Protein AF-A0A7C2WYV3-F1 (afdb_monomer_lite)

pLDDT: mean 78.96, std 15.34, range [39.91, 96.69]

Foldseek 3Di:
DDDDDPPPPPVVVVVVVVVPPDDDDDDDDPDDDDDDDPDDDDPDDDDDDPDDDDDDDDKDKDKDKDKDWLPDDDAPQWAADNDPPPDDPDTDIAITIGIDIPVADDHKDKDDDWDWDDDPFKIKIWDWIWIAGPVVRWIKTKTWMWMAGPPRNYTPWIWIKIDGGPQDPHIDIDIDD

Sequence (177 aa):
MNGRELFPKIFGLTLAVFLLVGCSGSLADPTATPTPVPPSTTPSPLPPTTTPTPEPVACTLECTVVKTKLETERDVNIYSITGMVISGSDEFEIDGLQADLTCELGQASQQGDRSTKGGAEAITVSIDEARTYEGTQRTYRIVGEVTYDRSSFEITDYNLTVSDGIFGEDSQTCRNP

Structure (mmCIF, N/CA/C/O backbone):
data_AF-A0A7C2WYV3-F1
#
_entry.id   AF-A0A7C2WYV3-F1
#
loop_
_atom_site.group_PDB
_atom_site.id
_atom_site.type_symbol
_atom_site.label_atom_id
_atom_site.label_alt_id
_atom_site.label_comp_id
_atom_site.label_asym_id
_atom_site.label_entity_id
_atom_site.label_seq_id
_atom_site.pdbx_PDB_ins_code
_atom_site.Cartn_x
_atom_site.Cartn_y
_atom_site.Cartn_z
_atom_site.occupancy
_atom_site.B_iso_or_equiv
_atom_site.auth_seq_id
_atom_site.auth_comp_id
_atom_site.auth_asym_id
_atom_site.auth_atom_id
_atom_site.pdbx_PDB_model_num
ATOM 1 N N . MET A 1 1 ? 40.590 -13.177 11.774 1.00 39.91 1 MET A N 1
ATOM 2 C CA . MET A 1 1 ? 40.867 -12.651 13.129 1.00 39.91 1 MET A CA 1
ATOM 3 C C . MET A 1 1 ? 39.522 -12.473 13.810 1.00 39.91 1 MET A C 1
ATOM 5 O O . MET A 1 1 ? 38.715 -11.689 13.335 1.00 39.91 1 MET A O 1
ATOM 9 N N . ASN A 1 2 ? 39.250 -13.307 14.814 1.00 42.69 2 ASN A N 1
ATOM 10 C CA . ASN A 1 2 ? 37.960 -13.424 15.498 1.00 42.69 2 ASN A CA 1
ATOM 11 C C . ASN A 1 2 ? 37.935 -12.482 16.706 1.00 42.69 2 ASN A C 1
ATOM 13 O O . ASN A 1 2 ? 38.827 -12.561 17.545 1.00 42.69 2 ASN A O 1
ATOM 17 N N . GLY A 1 3 ? 36.922 -11.621 16.810 1.00 53.19 3 GLY A N 1
ATOM 18 C CA . GLY A 1 3 ? 36.757 -10.698 17.935 1.00 53.19 3 GLY A CA 1
ATOM 19 C C . GLY A 1 3 ? 35.286 -10.502 18.285 1.00 53.19 3 GLY A C 1
ATOM 20 O O . GLY A 1 3 ? 34.684 -9.522 17.863 1.00 53.19 3 GLY A O 1
ATOM 21 N N . ARG A 1 4 ? 34.695 -11.448 19.023 1.00 51.97 4 ARG A N 1
ATOM 22 C CA . ARG A 1 4 ? 33.309 -11.371 19.519 1.00 51.97 4 ARG A CA 1
ATOM 23 C C . ARG A 1 4 ? 33.135 -12.152 20.829 1.00 51.97 4 ARG A C 1
ATOM 25 O O . ARG A 1 4 ? 32.532 -13.203 20.798 1.00 51.97 4 ARG A O 1
ATOM 32 N N . GLU A 1 5 ? 33.644 -11.673 21.966 1.00 54.50 5 GLU A N 1
ATOM 33 C CA . GLU A 1 5 ? 33.425 -12.357 23.268 1.00 54.50 5 GLU A CA 1
ATOM 34 C C . GLU A 1 5 ? 33.502 -11.403 24.495 1.00 54.50 5 GLU A C 1
ATOM 36 O O . GLU A 1 5 ? 34.072 -11.760 25.522 1.00 54.50 5 GLU A O 1
ATOM 41 N N . LEU A 1 6 ? 32.991 -10.159 24.438 1.00 56.78 6 LEU A N 1
ATOM 42 C CA . LEU A 1 6 ? 33.096 -9.238 25.602 1.00 56.78 6 LEU A CA 1
ATOM 43 C C . LEU A 1 6 ? 31.816 -8.518 26.052 1.00 56.78 6 LEU A C 1
ATOM 45 O O . LEU A 1 6 ? 31.798 -7.975 27.153 1.00 56.78 6 LEU A O 1
ATOM 49 N N . PHE A 1 7 ? 30.721 -8.558 25.291 1.00 56.72 7 PHE A N 1
ATOM 50 C CA . PHE A 1 7 ? 29.509 -7.808 25.651 1.00 56.72 7 PHE A CA 1
ATOM 51 C C . PHE A 1 7 ? 28.490 -8.465 26.616 1.00 56.72 7 PHE A C 1
ATOM 53 O O . PHE A 1 7 ? 27.724 -7.708 27.213 1.00 56.72 7 PHE A O 1
ATOM 60 N N . PRO A 1 8 ? 28.449 -9.790 26.886 1.00 53.47 8 PRO A N 1
ATOM 61 C CA . PRO A 1 8 ? 27.362 -10.351 27.700 1.00 53.47 8 PRO A CA 1
ATOM 62 C C . PRO A 1 8 ? 27.554 -10.197 29.221 1.00 53.47 8 PRO A C 1
ATOM 64 O O . PRO A 1 8 ? 26.630 -10.471 29.980 1.00 53.47 8 PRO A O 1
ATOM 67 N N . LYS A 1 9 ? 28.726 -9.755 29.703 1.00 52.78 9 LYS A N 1
ATOM 68 C CA . LYS A 1 9 ? 29.013 -9.686 31.152 1.00 52.78 9 LYS A CA 1
ATOM 69 C C . LYS A 1 9 ? 28.617 -8.375 31.832 1.00 52.78 9 LYS A C 1
ATOM 71 O O . LYS A 1 9 ? 28.477 -8.361 33.050 1.00 52.78 9 LYS A O 1
ATOM 76 N N . ILE A 1 10 ? 28.418 -7.290 31.083 1.00 56.75 10 ILE A N 1
ATOM 77 C CA . ILE A 1 10 ? 28.149 -5.968 31.678 1.00 56.75 10 ILE A CA 1
ATOM 78 C C . ILE A 1 10 ? 26.649 -5.767 31.957 1.00 56.75 10 ILE A C 1
ATOM 80 O O . ILE A 1 10 ? 26.297 -5.118 32.936 1.00 56.75 10 ILE A O 1
ATOM 84 N N . PHE A 1 11 ? 25.759 -6.396 31.181 1.00 55.38 11 PHE A N 1
ATOM 85 C CA . PHE A 1 11 ? 24.309 -6.176 31.295 1.00 55.38 11 PHE A CA 1
ATOM 86 C C . PHE A 1 11 ? 23.650 -6.885 32.496 1.00 55.38 11 PHE A C 1
ATOM 88 O O . PHE A 1 11 ? 22.628 -6.431 33.004 1.00 55.38 11 PHE A O 1
ATOM 95 N N . GLY A 1 12 ? 24.242 -7.979 32.991 1.00 57.75 12 GLY A N 1
ATOM 96 C CA . GLY A 1 12 ? 23.694 -8.730 34.128 1.00 57.75 12 GLY A CA 1
ATOM 97 C C . GLY A 1 12 ? 23.891 -8.046 35.486 1.00 57.75 12 GLY A C 1
ATOM 98 O O . GLY A 1 12 ? 23.100 -8.256 36.403 1.00 57.75 12 GLY A O 1
ATOM 99 N N . LEU A 1 13 ? 24.922 -7.205 35.625 1.00 56.28 13 LEU A N 1
ATOM 100 C CA . LEU A 1 13 ? 25.259 -6.593 36.912 1.00 56.28 13 LEU A CA 1
ATOM 101 C C . LEU A 1 13 ? 24.337 -5.408 37.253 1.00 56.28 13 LEU A C 1
ATOM 103 O O . LEU A 1 13 ? 24.051 -5.164 38.421 1.00 56.28 13 LEU A O 1
ATOM 107 N N . THR A 1 14 ? 23.830 -4.691 36.247 1.00 57.75 14 THR A N 1
ATOM 108 C CA . THR A 1 14 ? 22.996 -3.493 36.444 1.00 57.75 14 THR A CA 1
ATOM 109 C C . THR A 1 14 ? 21.563 -3.839 36.870 1.00 57.75 14 THR A C 1
ATOM 111 O O . THR A 1 14 ? 20.971 -3.110 37.664 1.00 57.75 14 THR A O 1
ATOM 114 N N . LEU A 1 15 ? 21.028 -4.986 36.426 1.00 56.72 15 LEU A N 1
ATOM 115 C CA . LEU A 1 15 ? 19.680 -5.449 36.788 1.00 56.72 15 LEU A CA 1
ATOM 116 C C . LEU A 1 15 ? 19.588 -5.898 38.262 1.00 56.72 15 LEU A C 1
ATOM 118 O O . LEU A 1 15 ? 18.570 -5.686 38.915 1.00 56.72 15 LEU A O 1
ATOM 122 N N . ALA A 1 16 ? 20.667 -6.470 38.810 1.00 58.22 16 ALA A N 1
ATOM 123 C CA . ALA A 1 16 ? 20.709 -6.935 40.199 1.00 58.22 16 ALA A CA 1
ATOM 124 C C . ALA A 1 16 ? 20.741 -5.781 41.220 1.00 58.22 16 ALA A C 1
ATOM 126 O O . ALA A 1 16 ? 20.227 -5.925 42.326 1.00 58.22 16 ALA A O 1
ATOM 127 N N . VAL A 1 17 ? 21.300 -4.623 40.850 1.00 59.44 17 VAL A N 1
ATOM 128 C CA . VAL A 1 17 ? 21.375 -3.448 41.736 1.00 59.44 17 VAL A CA 1
ATOM 129 C C . VAL A 1 17 ? 20.020 -2.734 41.856 1.00 59.44 17 VAL A C 1
ATOM 131 O O . VAL A 1 17 ? 19.701 -2.219 42.925 1.00 59.44 17 VAL A O 1
ATOM 134 N N . PHE A 1 18 ? 19.180 -2.752 40.815 1.00 56.78 18 PHE A N 1
ATOM 135 C CA . PHE A 1 18 ? 17.881 -2.061 40.830 1.00 56.78 18 PHE A CA 1
ATOM 136 C C . PHE A 1 18 ? 16.786 -2.781 41.642 1.00 56.78 18 PHE A C 1
ATOM 138 O O . PHE A 1 18 ? 15.846 -2.135 42.096 1.00 56.78 18 PHE A O 1
ATOM 145 N N . LEU A 1 19 ? 16.912 -4.092 41.887 1.00 57.50 19 LEU A N 1
ATOM 146 C CA . LEU A 1 19 ? 15.936 -4.875 42.667 1.00 57.50 19 LEU A CA 1
ATOM 147 C C . LEU A 1 19 ? 16.098 -4.754 44.195 1.00 57.50 19 LEU A C 1
ATOM 149 O O . LEU A 1 19 ? 15.240 -5.224 44.938 1.00 57.50 19 LEU A O 1
ATOM 153 N N . LEU A 1 20 ? 17.174 -4.124 44.680 1.00 57.47 20 LEU A N 1
ATOM 154 C CA . LEU A 1 20 ? 17.479 -4.008 46.115 1.00 57.47 20 LEU A CA 1
ATOM 155 C C . LEU A 1 20 ? 16.951 -2.720 46.772 1.00 57.47 20 LEU A C 1
ATOM 157 O O . LEU A 1 20 ? 17.061 -2.572 47.988 1.00 57.47 20 LEU A O 1
ATOM 161 N N . VAL A 1 21 ? 16.362 -1.795 46.008 1.00 60.16 21 VAL A N 1
ATOM 162 C CA . VAL A 1 21 ? 15.971 -0.463 46.499 1.00 60.16 21 VAL A CA 1
ATOM 163 C C . VAL A 1 21 ? 14.464 -0.259 46.348 1.00 60.16 21 VAL A C 1
ATOM 165 O O . VAL A 1 21 ? 14.013 0.397 45.416 1.00 60.16 21 VAL A O 1
ATOM 168 N N . GLY A 1 22 ? 13.647 -0.818 47.245 1.00 51.97 22 GLY A N 1
ATOM 169 C CA . GLY A 1 22 ? 12.215 -0.502 47.189 1.00 51.97 22 GLY A CA 1
ATOM 170 C C . GLY A 1 22 ? 11.270 -1.314 48.060 1.00 51.97 22 GLY A C 1
ATOM 171 O O . GLY A 1 22 ? 10.269 -1.800 47.554 1.00 51.97 22 GLY A O 1
ATOM 172 N N . CYS A 1 23 ? 11.536 -1.448 49.361 1.00 61.62 23 CYS A N 1
ATOM 173 C CA . CYS A 1 23 ? 10.514 -1.916 50.303 1.00 61.62 23 CYS A CA 1
ATOM 174 C C . CYS A 1 23 ? 10.571 -1.112 51.607 1.00 61.62 23 CYS A C 1
ATOM 176 O O . CYS A 1 23 ? 10.911 -1.625 52.670 1.00 61.62 23 CYS A O 1
ATOM 178 N N . SER A 1 24 ? 10.248 0.178 51.515 1.00 59.50 24 SER A N 1
ATOM 179 C CA . SER A 1 24 ? 10.032 1.036 52.682 1.00 59.50 24 SER A CA 1
ATOM 180 C C . SER A 1 24 ? 8.540 1.042 53.004 1.00 59.50 24 SER A C 1
ATOM 182 O O . SER A 1 24 ? 7.781 1.855 52.482 1.00 59.50 24 SER A O 1
ATOM 184 N N . GLY A 1 25 ? 8.112 0.088 53.832 1.00 54.25 25 GLY A N 1
ATOM 185 C CA . GLY A 1 25 ? 6.759 0.046 54.378 1.00 54.25 25 GLY A CA 1
ATOM 186 C C . GLY A 1 25 ? 6.542 1.210 55.342 1.00 54.25 25 GLY A C 1
ATOM 187 O O . GLY A 1 25 ? 7.047 1.196 56.462 1.00 54.25 25 GLY A O 1
ATOM 188 N N . SER A 1 26 ? 5.801 2.225 54.899 1.00 54.62 26 SER A N 1
ATOM 189 C CA . SER A 1 26 ? 5.263 3.259 55.781 1.00 54.62 26 SER A CA 1
ATOM 190 C C . SER A 1 26 ? 4.056 2.679 56.518 1.00 54.62 26 SER A C 1
ATOM 192 O O . SER A 1 26 ? 3.072 2.275 55.896 1.00 54.62 26 SER A O 1
ATOM 194 N N . LEU A 1 27 ? 4.166 2.578 57.844 1.00 57.56 27 LEU A N 1
ATOM 195 C CA . LEU A 1 27 ? 3.075 2.188 58.728 1.00 57.56 27 LEU A CA 1
ATOM 196 C C . LEU A 1 27 ? 2.077 3.354 58.768 1.00 57.56 27 LEU A C 1
ATOM 198 O O . LEU A 1 27 ? 2.379 4.408 59.325 1.00 57.56 27 LEU A O 1
ATOM 202 N N . ALA A 1 28 ? 0.925 3.184 58.122 1.00 58.44 28 ALA A N 1
ATOM 203 C CA . ALA A 1 28 ? -0.134 4.182 58.131 1.00 58.44 28 ALA A CA 1
ATOM 204 C C . ALA A 1 28 ? -0.729 4.311 59.544 1.00 58.44 28 ALA A C 1
ATOM 206 O O . ALA A 1 28 ? -1.143 3.323 60.153 1.00 58.44 28 ALA A O 1
ATOM 207 N N . ASP A 1 29 ? -0.744 5.544 60.044 1.00 66.19 29 ASP A N 1
ATOM 208 C CA . ASP A 1 29 ? -1.346 5.963 61.309 1.00 66.19 29 ASP A CA 1
ATOM 209 C C . ASP A 1 29 ? -2.874 5.714 61.276 1.00 66.19 29 ASP A C 1
ATOM 211 O O . ASP A 1 29 ? -3.510 6.024 60.256 1.00 66.19 29 ASP A O 1
ATOM 215 N N . PRO A 1 30 ? -3.491 5.129 62.325 1.00 59.50 30 PRO A N 1
ATOM 216 C CA . PRO A 1 30 ? -4.939 4.954 62.400 1.00 59.50 30 PRO A CA 1
ATOM 217 C C . PRO A 1 30 ? -5.662 6.302 62.297 1.00 59.50 30 PRO A C 1
ATOM 219 O O . PRO A 1 30 ? -5.774 7.079 63.243 1.00 59.50 30 PRO A O 1
ATOM 222 N N . THR A 1 31 ? -6.190 6.554 61.103 1.00 69.56 31 THR A N 1
ATOM 223 C CA . THR A 1 31 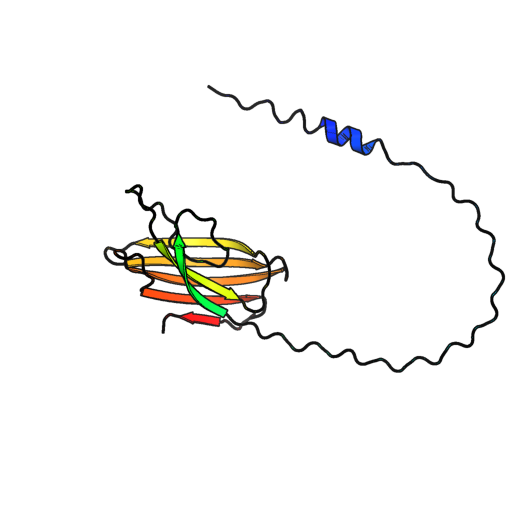? -6.996 7.729 60.786 1.00 69.56 31 THR A CA 1
ATOM 224 C C . THR A 1 31 ? -8.272 7.714 61.625 1.00 69.56 31 THR A C 1
ATOM 226 O O . THR A 1 31 ? -8.988 6.713 61.673 1.00 69.56 31 THR A O 1
ATOM 229 N N . ALA A 1 32 ? -8.541 8.834 62.297 1.00 65.44 32 ALA A N 1
ATOM 230 C CA . ALA A 1 32 ? -9.710 9.023 63.143 1.00 65.44 32 ALA A CA 1
ATOM 231 C C . ALA A 1 32 ? -11.018 8.724 62.393 1.00 65.44 32 ALA A C 1
ATOM 233 O O . ALA A 1 32 ? -11.226 9.165 61.261 1.00 65.44 32 ALA A O 1
ATOM 234 N N . THR A 1 33 ? -11.911 7.995 63.063 1.00 71.56 33 THR A N 1
ATOM 235 C CA . THR A 1 33 ? -13.245 7.655 62.569 1.00 71.56 33 THR A CA 1
ATOM 236 C C . THR A 1 33 ? -14.053 8.930 62.297 1.00 71.56 33 THR A C 1
ATOM 238 O O . THR A 1 33 ? -14.271 9.712 63.227 1.00 71.56 33 THR A O 1
ATOM 241 N N . PRO A 1 34 ? -14.519 9.162 61.058 1.00 61.66 34 PRO A N 1
ATOM 242 C CA . PRO A 1 34 ? -15.303 10.342 60.728 1.00 61.66 34 PRO A CA 1
ATOM 243 C C . PRO A 1 34 ? -16.683 10.296 61.394 1.00 61.66 34 PRO A C 1
ATOM 245 O O . PRO A 1 34 ? -17.371 9.274 61.405 1.00 61.66 34 PRO A O 1
ATOM 248 N N . THR A 1 35 ? -17.087 11.441 61.937 1.00 72.19 35 THR A N 1
ATOM 249 C CA . THR A 1 35 ? -18.419 11.701 62.488 1.00 72.19 35 THR A CA 1
ATOM 250 C C . THR A 1 35 ? -19.492 11.508 61.405 1.00 72.19 35 THR A C 1
ATOM 252 O O . THR A 1 35 ? -19.295 11.974 60.279 1.00 72.19 35 THR A O 1
ATOM 255 N N . PRO A 1 36 ? -20.631 10.854 61.707 1.00 67.25 36 PRO A N 1
ATOM 256 C CA . PRO A 1 36 ? -21.690 10.613 60.734 1.00 67.25 36 PRO A CA 1
ATOM 257 C C . PRO A 1 36 ? -22.247 11.930 60.184 1.00 67.25 36 PRO A C 1
ATOM 259 O O . PRO A 1 36 ? -22.783 12.760 60.919 1.00 67.25 36 PRO A O 1
ATOM 262 N N . VAL A 1 37 ? -22.108 12.107 58.871 1.00 74.81 37 VAL A N 1
ATOM 263 C CA . VAL A 1 37 ? -22.702 13.217 58.124 1.00 74.81 37 VAL A CA 1
ATOM 264 C C . VAL A 1 37 ? -24.206 12.940 57.986 1.00 74.81 37 VAL A C 1
ATOM 266 O O . VAL A 1 37 ? -24.580 11.811 57.655 1.00 74.81 37 VAL A O 1
ATOM 269 N N . PRO A 1 38 ? -25.085 13.924 58.251 1.00 76.94 38 PRO A N 1
ATOM 270 C CA . PRO A 1 38 ? -26.525 13.765 58.075 1.00 76.94 38 PRO A CA 1
ATOM 271 C C . PRO A 1 38 ? -26.867 13.353 56.634 1.00 76.94 38 PRO A C 1
ATOM 273 O O . PRO A 1 38 ? -26.152 13.736 55.704 1.00 76.94 38 PRO A O 1
ATOM 276 N N . PRO A 1 39 ? -27.952 12.581 56.432 1.00 70.44 39 PRO A N 1
ATOM 277 C CA . PRO A 1 39 ? -28.331 12.088 55.117 1.00 70.44 39 PRO A CA 1
ATOM 278 C C . PRO A 1 39 ? -28.599 13.271 54.186 1.00 70.44 39 PRO A C 1
ATOM 280 O O . PRO A 1 39 ? -29.580 13.998 54.333 1.00 70.44 39 PRO A O 1
ATOM 283 N N . SER A 1 40 ? -27.686 13.466 53.237 1.00 69.12 40 SER A N 1
ATOM 284 C CA . SER A 1 40 ? -27.881 14.379 52.122 1.00 69.12 40 SER A CA 1
ATOM 285 C C . SER A 1 40 ? -29.041 13.851 51.289 1.00 69.12 40 SER A C 1
ATOM 287 O O . SER A 1 40 ? -29.069 12.674 50.922 1.00 69.12 40 SER A O 1
ATOM 289 N N . THR A 1 41 ? -30.018 14.711 51.019 1.00 72.31 41 THR A N 1
ATOM 290 C CA . THR A 1 41 ? -31.123 14.415 50.113 1.00 72.31 41 THR A CA 1
ATOM 291 C C . THR A 1 41 ? -30.537 14.084 48.748 1.00 72.31 41 THR A C 1
ATOM 293 O O . THR A 1 41 ? -29.988 14.959 48.078 1.00 72.31 41 THR A O 1
ATOM 296 N N . THR A 1 42 ? -30.613 12.814 48.361 1.00 77.94 42 THR A N 1
ATOM 297 C CA . THR A 1 42 ? -30.132 12.332 47.071 1.00 77.94 42 THR A CA 1
ATOM 298 C C . THR A 1 42 ? -30.842 13.104 45.954 1.00 77.94 42 THR A C 1
ATOM 300 O O . THR A 1 42 ? -32.071 13.030 45.868 1.00 77.94 42 THR A O 1
ATOM 303 N N . PRO A 1 43 ? -30.121 13.875 45.118 1.00 77.38 43 PRO A N 1
ATOM 304 C CA . PRO A 1 43 ? -30.731 14.516 43.965 1.00 77.38 43 PRO A CA 1
ATOM 305 C C . PRO A 1 43 ? -31.296 13.435 43.043 1.00 77.38 43 PRO A C 1
ATOM 307 O O . PRO A 1 43 ? -30.651 12.417 42.788 1.00 77.38 43 PRO A O 1
ATOM 310 N N . SER A 1 44 ? -32.528 13.655 42.581 1.00 81.19 44 SER A N 1
ATOM 311 C CA . SER A 1 44 ? -33.196 12.791 41.609 1.00 81.19 44 SER A CA 1
ATOM 312 C C . SER A 1 44 ? -32.263 12.549 40.414 1.00 81.19 44 SER A C 1
ATOM 314 O O . SER A 1 44 ? -31.679 13.521 39.924 1.00 81.19 44 SER A O 1
ATOM 316 N N . PRO A 1 45 ? -32.098 11.299 39.942 1.00 79.31 45 PRO A N 1
ATOM 317 C CA . PRO A 1 45 ? -31.191 11.002 38.841 1.00 79.31 45 PRO A CA 1
ATOM 318 C C . PRO A 1 45 ? -31.589 11.826 37.617 1.00 79.31 45 PRO A C 1
ATOM 320 O O . PRO A 1 45 ? -32.758 11.836 37.222 1.00 79.31 45 PRO A O 1
ATOM 323 N N . LEU A 1 46 ? -30.620 12.545 37.042 1.00 83.56 46 LEU A N 1
ATOM 324 C CA . LEU A 1 46 ? -30.824 13.177 35.746 1.00 83.56 46 LEU A CA 1
ATOM 325 C C . LEU A 1 46 ? -31.129 12.085 34.710 1.00 83.56 46 LEU A C 1
ATOM 327 O O . LEU A 1 46 ? -30.536 11.002 34.777 1.00 83.56 46 LEU A O 1
ATOM 331 N N . PRO A 1 47 ? -32.042 12.350 33.759 1.00 83.69 47 PRO A N 1
ATOM 332 C CA . PRO A 1 47 ? -32.274 11.436 32.653 1.00 83.69 47 PRO A CA 1
ATOM 333 C C . PRO A 1 47 ? -30.947 11.166 31.929 1.00 83.69 47 PRO A C 1
ATOM 335 O O . PRO A 1 47 ? -30.124 12.079 31.817 1.00 83.69 47 PRO A O 1
ATOM 338 N N . PRO A 1 48 ? -30.715 9.929 31.458 1.00 82.44 48 PRO A N 1
ATOM 339 C CA . PRO A 1 48 ? -29.482 9.592 30.769 1.00 82.44 48 PRO A CA 1
ATOM 340 C C . PRO A 1 48 ? -29.339 10.490 29.542 1.00 82.44 48 PRO A C 1
ATOM 342 O O . PRO A 1 48 ? -30.183 10.480 28.644 1.00 82.44 48 PRO A O 1
ATOM 345 N N . THR A 1 49 ? -28.274 11.284 29.512 1.00 84.00 49 THR A N 1
ATOM 346 C CA . THR A 1 49 ? -27.884 12.024 28.319 1.00 84.00 49 THR A CA 1
ATOM 347 C C . THR A 1 49 ? -27.541 10.995 27.251 1.00 84.00 49 THR A C 1
ATOM 349 O O . THR A 1 49 ? -26.639 10.181 27.445 1.00 84.00 49 THR A O 1
ATOM 352 N N . THR A 1 50 ? -28.265 10.989 26.134 1.00 82.31 50 THR A N 1
ATOM 353 C CA . THR A 1 50 ? -27.909 10.146 24.993 1.00 82.31 50 THR A CA 1
ATOM 354 C C . THR A 1 50 ? -26.586 10.652 24.435 1.00 82.31 50 THR A C 1
ATOM 356 O O . THR A 1 50 ? -26.541 11.701 23.790 1.00 82.31 50 THR A O 1
ATOM 359 N N . THR A 1 51 ? -25.495 9.945 24.715 1.00 84.06 51 THR A N 1
ATOM 360 C CA . THR A 1 51 ? -24.228 10.168 24.020 1.00 84.06 51 THR A CA 1
ATOM 361 C C . THR A 1 51 ? -24.471 9.881 22.539 1.00 84.06 51 THR A C 1
ATOM 363 O O . THR A 1 51 ? -25.002 8.811 22.231 1.00 84.06 51 THR A O 1
ATOM 366 N N . PRO A 1 52 ? -24.146 10.811 21.624 1.00 79.88 52 PRO A N 1
ATOM 367 C CA . PRO A 1 52 ? -24.303 10.546 20.205 1.00 79.88 52 PRO A CA 1
ATOM 368 C C . PRO A 1 52 ? -23.447 9.330 19.860 1.00 79.88 52 PRO A C 1
ATOM 370 O O . PRO A 1 52 ? -22.263 9.276 20.201 1.00 79.88 52 PRO A O 1
ATOM 373 N N . THR A 1 53 ? -24.057 8.333 19.225 1.00 82.81 53 THR A N 1
ATOM 374 C CA . THR A 1 53 ? -23.298 7.241 18.624 1.00 82.81 53 THR A CA 1
ATOM 375 C C . THR A 1 53 ? -22.412 7.861 17.544 1.00 82.81 53 THR A C 1
ATOM 377 O O . THR A 1 53 ? -22.947 8.570 16.691 1.00 82.81 53 THR A O 1
ATOM 380 N N . PRO A 1 54 ? -21.083 7.672 17.589 1.00 73.06 54 PRO A N 1
ATOM 381 C CA . PRO A 1 54 ? -20.207 8.211 16.560 1.00 73.06 54 PRO A CA 1
ATOM 382 C C . PRO A 1 54 ? -20.618 7.649 15.198 1.00 73.06 54 PRO A C 1
ATOM 384 O O . PRO A 1 54 ? -20.880 6.451 15.071 1.00 73.06 54 PRO A O 1
ATOM 387 N N . GLU A 1 55 ? -20.700 8.521 14.193 1.00 80.62 55 GLU A N 1
ATOM 388 C CA . GLU A 1 55 ? -20.911 8.086 12.816 1.00 80.62 55 GLU A CA 1
ATOM 389 C C . GLU A 1 55 ? -19.728 7.211 12.371 1.00 80.62 55 GLU A C 1
ATOM 391 O O . GLU A 1 55 ? -18.579 7.492 12.734 1.00 80.62 55 GLU A O 1
ATOM 396 N N . PRO A 1 56 ? -19.984 6.133 11.613 1.00 71.94 56 PRO A N 1
ATOM 397 C CA . PRO A 1 56 ? -18.916 5.301 11.089 1.00 71.94 56 PRO A CA 1
ATOM 398 C C . PRO A 1 56 ? -18.043 6.131 10.143 1.00 71.94 56 PRO A C 1
ATOM 400 O O . PRO A 1 56 ? -18.522 6.674 9.149 1.00 71.94 56 PRO A O 1
ATOM 403 N N . VAL A 1 57 ? -16.748 6.221 10.450 1.00 79.06 57 VAL A N 1
ATOM 404 C CA . VAL A 1 57 ? -15.762 6.830 9.553 1.00 79.06 57 VAL A CA 1
ATOM 405 C C . VAL A 1 57 ? -15.618 5.917 8.338 1.00 79.06 57 VAL A C 1
ATOM 407 O O . VAL A 1 57 ? -15.181 4.773 8.471 1.00 79.06 57 VAL A O 1
ATOM 410 N N . ALA A 1 58 ? -16.013 6.404 7.162 1.00 85.19 58 ALA A N 1
ATOM 411 C CA . ALA A 1 58 ? -15.809 5.683 5.913 1.00 85.19 58 ALA A CA 1
ATOM 412 C C . ALA A 1 58 ? -14.305 5.567 5.635 1.00 85.19 58 ALA A C 1
ATOM 414 O O . ALA A 1 58 ? -13.595 6.569 5.651 1.00 85.19 58 ALA A O 1
ATOM 415 N N . CYS A 1 59 ? -13.826 4.347 5.395 1.00 89.44 59 CYS A N 1
ATOM 416 C CA . CYS A 1 59 ? -12.444 4.117 4.998 1.00 89.44 59 CYS A CA 1
ATOM 417 C C . CYS A 1 59 ? -12.350 4.002 3.479 1.00 89.44 59 CYS A C 1
ATOM 419 O O . CYS A 1 59 ? -13.154 3.302 2.859 1.00 89.44 59 CYS A O 1
ATOM 421 N N . THR A 1 60 ? -11.368 4.667 2.884 1.00 91.88 60 THR A N 1
ATOM 422 C CA . THR A 1 60 ? -11.110 4.620 1.442 1.00 91.88 60 THR A CA 1
ATOM 423 C C . THR A 1 60 ? -9.640 4.331 1.171 1.00 91.88 60 THR A C 1
ATOM 425 O O . THR A 1 60 ? -8.768 4.753 1.932 1.00 91.88 60 THR A O 1
ATOM 428 N N . LEU A 1 61 ? -9.388 3.585 0.097 1.00 91.62 61 LEU A N 1
ATOM 429 C CA . LEU A 1 61 ? -8.064 3.368 -0.470 1.00 91.62 61 LEU A CA 1
ATOM 430 C C . LEU A 1 61 ? -7.779 4.449 -1.514 1.00 91.62 61 LEU A C 1
ATOM 432 O O . LEU A 1 61 ? -8.505 4.563 -2.502 1.00 91.62 61 LEU A O 1
ATOM 436 N N . GLU A 1 62 ? -6.696 5.194 -1.324 1.00 91.69 62 GLU A N 1
ATOM 437 C CA . GLU A 1 62 ? -6.201 6.174 -2.289 1.00 91.69 62 GLU A CA 1
ATOM 438 C C . GLU A 1 62 ? -4.820 5.760 -2.789 1.00 91.69 62 GLU A C 1
ATOM 440 O O . GLU A 1 62 ? -3.933 5.444 -1.997 1.00 91.69 62 GLU A O 1
ATOM 445 N N . CYS A 1 63 ? -4.637 5.753 -4.111 1.00 90.44 63 CYS A N 1
ATOM 446 C CA . CYS A 1 63 ? -3.361 5.420 -4.731 1.00 90.44 63 CYS A CA 1
ATOM 447 C C . CYS A 1 63 ? -2.839 6.595 -5.545 1.00 90.44 63 CYS A C 1
ATOM 449 O O . CYS A 1 63 ? -3.526 7.096 -6.434 1.00 90.44 63 CYS A O 1
ATOM 451 N N . THR A 1 64 ? -1.613 7.011 -5.242 1.00 91.25 64 THR A N 1
ATOM 452 C CA . THR A 1 64 ? -0.956 8.156 -5.873 1.00 91.25 64 THR A CA 1
ATOM 453 C C . THR A 1 64 ? 0.421 7.744 -6.369 1.00 91.25 64 THR A C 1
ATOM 455 O O . THR A 1 64 ? 1.184 7.109 -5.646 1.00 91.25 64 THR A O 1
ATOM 458 N N . VAL A 1 65 ? 0.760 8.118 -7.602 1.00 89.06 65 VAL A N 1
ATOM 459 C CA . VAL A 1 65 ? 2.129 7.972 -8.107 1.00 89.06 65 VAL A CA 1
ATOM 460 C C . VAL A 1 65 ? 2.972 9.122 -7.561 1.00 89.06 65 VAL A C 1
ATOM 462 O O . VAL A 1 65 ? 2.638 10.291 -7.751 1.00 89.06 65 VAL A O 1
ATOM 465 N N . VAL A 1 66 ? 4.063 8.792 -6.880 1.00 88.75 66 VAL A N 1
ATOM 466 C CA . VAL A 1 66 ? 5.003 9.738 -6.273 1.00 88.75 66 VAL A CA 1
ATOM 467 C C . VAL A 1 66 ? 6.405 9.505 -6.818 1.00 88.75 66 VAL A C 1
ATOM 469 O O . VAL A 1 66 ? 6.789 8.375 -7.090 1.00 88.75 66 VAL A O 1
ATOM 472 N N . LYS A 1 67 ? 7.207 10.558 -6.969 1.00 86.12 67 LYS A N 1
ATOM 473 C CA . LYS A 1 67 ? 8.625 10.407 -7.327 1.00 86.12 67 LYS A CA 1
ATOM 474 C C . LYS A 1 67 ? 9.421 10.092 -6.065 1.00 86.12 67 LYS A C 1
ATOM 476 O O . LYS A 1 67 ? 9.297 10.796 -5.064 1.00 86.12 67 LYS A O 1
ATOM 481 N N . THR A 1 68 ? 10.238 9.043 -6.104 1.00 81.88 68 THR A N 1
ATOM 482 C CA . THR A 1 68 ? 11.069 8.629 -4.968 1.00 81.88 68 THR A CA 1
ATOM 483 C C . THR A 1 68 ? 12.528 8.477 -5.357 1.00 81.88 68 THR A C 1
ATOM 485 O O . THR A 1 68 ? 12.860 8.049 -6.461 1.00 81.88 68 THR A O 1
ATOM 488 N N . LYS A 1 69 ? 13.410 8.820 -4.418 1.00 79.88 69 LYS A N 1
ATOM 489 C CA . LYS A 1 69 ? 14.853 8.601 -4.525 1.00 79.88 69 LYS A CA 1
ATOM 490 C C . LYS A 1 69 ? 15.189 7.235 -3.946 1.00 79.88 69 LYS A C 1
ATOM 492 O O . LYS A 1 69 ? 14.706 6.897 -2.865 1.00 79.88 69 LYS A O 1
ATOM 497 N N . LEU A 1 70 ? 16.039 6.465 -4.627 1.00 68.06 70 LEU A N 1
ATOM 498 C CA . LEU A 1 70 ? 16.327 5.085 -4.223 1.00 68.06 70 LEU A CA 1
ATOM 499 C C . LEU A 1 70 ? 16.982 4.965 -2.830 1.00 68.06 70 LEU A C 1
ATOM 501 O O . LEU A 1 70 ? 16.855 3.932 -2.175 1.00 68.06 70 LEU A O 1
ATOM 505 N N . GLU A 1 71 ? 17.683 6.009 -2.383 1.00 60.12 71 GLU A N 1
ATOM 506 C CA . GLU A 1 71 ? 18.492 5.991 -1.156 1.00 60.12 71 GLU A CA 1
ATOM 507 C C . GLU A 1 71 ? 17.765 6.506 0.096 1.00 60.12 71 GLU A C 1
ATOM 509 O O . GLU A 1 71 ? 18.334 6.482 1.186 1.00 60.12 71 GLU A O 1
ATOM 514 N N . THR A 1 72 ? 16.524 6.987 -0.025 1.00 57.62 72 THR A N 1
ATOM 515 C CA . THR A 1 72 ? 15.814 7.581 1.119 1.00 57.62 72 THR A CA 1
ATOM 516 C C . THR A 1 72 ? 15.018 6.524 1.883 1.00 57.62 72 THR A C 1
ATOM 518 O O . THR A 1 72 ? 14.432 5.617 1.291 1.00 57.62 72 THR A O 1
ATOM 521 N N . GLU A 1 73 ? 15.006 6.640 3.212 1.00 59.41 73 GLU A N 1
ATOM 522 C CA . GLU A 1 73 ? 14.100 5.908 4.097 1.00 59.41 73 GLU A CA 1
ATOM 523 C C . GLU A 1 73 ? 12.664 6.086 3.578 1.00 59.41 73 GLU A C 1
ATOM 525 O O . GLU A 1 73 ? 12.167 7.206 3.470 1.00 59.41 73 GLU A O 1
ATOM 530 N N . ARG A 1 74 ? 12.047 4.990 3.124 1.00 65.31 74 ARG A N 1
ATOM 531 C CA . ARG A 1 74 ? 10.748 5.039 2.449 1.00 65.31 74 ARG A CA 1
ATOM 532 C C . ARG A 1 74 ? 9.634 4.982 3.475 1.00 65.31 74 ARG A C 1
ATOM 534 O O . ARG A 1 74 ? 9.656 4.126 4.361 1.00 65.31 74 ARG A O 1
ATOM 541 N N . ASP A 1 75 ? 8.633 5.834 3.285 1.00 70.75 75 ASP A N 1
ATOM 542 C CA . ASP A 1 75 ? 7.376 5.681 3.995 1.00 70.75 75 ASP A CA 1
ATOM 543 C C . ASP A 1 75 ? 6.798 4.292 3.728 1.00 70.75 75 ASP A C 1
ATOM 545 O O . ASP A 1 75 ? 6.843 3.754 2.618 1.00 70.75 75 ASP A O 1
ATOM 549 N N . VAL A 1 76 ? 6.227 3.725 4.785 1.00 69.81 76 VAL A N 1
ATOM 550 C CA . VAL A 1 76 ? 5.631 2.386 4.829 1.00 69.81 76 VAL A CA 1
ATOM 551 C C . VAL A 1 76 ? 4.586 2.190 3.722 1.00 69.81 76 VAL A C 1
ATOM 553 O O . VAL A 1 76 ? 4.358 1.074 3.270 1.00 69.81 76 VAL A O 1
ATOM 556 N N . ASN A 1 77 ? 3.979 3.285 3.258 1.00 75.19 77 ASN A N 1
ATOM 557 C CA . ASN A 1 77 ? 2.896 3.286 2.286 1.00 75.19 77 ASN A CA 1
ATOM 558 C C . ASN A 1 77 ? 3.361 3.315 0.822 1.00 75.19 77 ASN A C 1
ATOM 560 O O . ASN A 1 77 ? 2.506 3.264 -0.059 1.00 75.19 77 ASN A O 1
ATOM 564 N N . ILE A 1 78 ? 4.669 3.377 0.542 1.00 77.06 78 ILE A N 1
ATOM 565 C CA . ILE A 1 78 ? 5.188 3.516 -0.824 1.00 77.06 78 ILE A CA 1
ATOM 566 C C . ILE A 1 78 ? 5.732 2.188 -1.367 1.00 77.06 78 ILE A C 1
ATOM 568 O O . ILE A 1 78 ? 6.718 1.629 -0.877 1.00 77.06 78 ILE A O 1
ATOM 572 N N . TYR A 1 79 ? 5.136 1.733 -2.464 1.00 75.69 79 TYR A N 1
ATOM 573 C CA . TYR A 1 79 ? 5.566 0.589 -3.256 1.00 75.69 79 TYR A CA 1
ATOM 574 C C . TYR A 1 79 ? 6.399 1.045 -4.445 1.00 75.69 79 TYR A C 1
ATOM 576 O O . TYR A 1 79 ? 5.892 1.648 -5.382 1.00 75.69 79 TYR A O 1
ATOM 584 N N . SER A 1 80 ? 7.684 0.727 -4.436 1.00 73.19 80 SER A N 1
ATOM 585 C CA . SER A 1 80 ? 8.585 0.965 -5.565 1.00 73.19 80 SER A CA 1
ATOM 586 C C . SER A 1 80 ? 9.470 -0.252 -5.791 1.00 73.19 80 SER A C 1
ATOM 588 O O . SER A 1 80 ? 9.621 -1.111 -4.909 1.00 73.19 80 SER A O 1
ATOM 590 N N . ILE A 1 81 ? 10.082 -0.331 -6.974 1.00 65.38 81 ILE A N 1
ATOM 591 C CA . ILE A 1 81 ? 11.113 -1.333 -7.242 1.00 65.38 81 ILE A CA 1
ATOM 592 C C . ILE A 1 81 ? 12.181 -1.223 -6.145 1.00 65.38 81 ILE A C 1
ATOM 594 O O . ILE A 1 81 ? 12.717 -0.154 -5.848 1.00 65.38 81 ILE A O 1
ATOM 598 N N . THR A 1 82 ? 12.467 -2.351 -5.499 1.00 60.50 82 THR A N 1
ATOM 599 C CA . THR A 1 82 ? 13.543 -2.455 -4.514 1.00 60.50 82 THR A CA 1
ATOM 600 C C . THR A 1 82 ? 14.599 -3.368 -5.097 1.00 60.50 82 THR A C 1
ATOM 602 O O . THR A 1 82 ? 14.449 -4.585 -5.133 1.00 60.50 82 THR A O 1
ATOM 605 N N . GLY A 1 83 ? 15.655 -2.762 -5.616 1.00 52.94 83 GLY A N 1
ATOM 606 C CA . GLY A 1 83 ? 16.755 -3.472 -6.238 1.00 52.94 83 GLY A CA 1
ATOM 607 C C . GLY A 1 83 ? 17.938 -2.537 -6.387 1.00 52.94 83 GLY A C 1
ATOM 608 O O . GLY A 1 83 ? 17.775 -1.342 -6.611 1.00 52.94 83 GLY A O 1
ATOM 609 N N . MET A 1 84 ? 19.137 -3.086 -6.236 1.00 47.25 84 MET A N 1
ATOM 610 C CA . MET A 1 84 ? 20.370 -2.363 -6.505 1.00 47.25 84 MET A CA 1
ATOM 611 C C . MET A 1 84 ? 20.437 -2.136 -8.020 1.00 47.25 84 MET A C 1
ATOM 613 O O . MET A 1 84 ? 20.750 -3.064 -8.766 1.00 47.25 84 MET A O 1
ATOM 617 N N . VAL A 1 85 ? 20.102 -0.933 -8.493 1.00 50.72 85 VAL A N 1
ATOM 618 C CA . VAL A 1 85 ? 20.419 -0.533 -9.870 1.00 50.72 85 VAL A CA 1
ATOM 619 C C . VAL A 1 85 ? 21.933 -0.346 -9.912 1.00 50.72 85 VAL A C 1
ATOM 621 O O . VAL A 1 85 ? 22.472 0.715 -9.615 1.00 50.72 85 VAL A O 1
ATOM 624 N N . ILE A 1 86 ? 22.652 -1.434 -10.180 1.00 46.88 86 ILE A N 1
ATOM 625 C CA . ILE A 1 86 ? 24.098 -1.391 -10.372 1.00 46.88 86 ILE A CA 1
ATOM 626 C C . ILE A 1 86 ? 24.344 -0.762 -11.743 1.00 46.88 86 ILE A C 1
ATOM 628 O O . ILE A 1 86 ? 24.249 -1.447 -12.758 1.00 46.88 86 ILE A O 1
ATOM 632 N N . SER A 1 87 ? 24.671 0.530 -11.771 1.00 47.03 87 SER A N 1
ATOM 633 C CA . SER A 1 87 ? 25.987 1.033 -12.205 1.00 47.03 87 SER A CA 1
ATOM 634 C C . SER A 1 87 ? 25.894 2.511 -12.605 1.00 47.03 87 SER A C 1
ATOM 636 O O . SER A 1 87 ? 25.395 2.843 -13.675 1.00 47.03 87 SER A O 1
ATOM 638 N N . GLY A 1 88 ? 26.413 3.386 -11.744 1.00 54.62 88 GLY A N 1
ATOM 639 C CA . GLY A 1 88 ? 26.538 4.824 -11.982 1.00 54.62 88 GLY A CA 1
ATOM 640 C C . GLY A 1 88 ? 26.321 5.578 -10.678 1.00 54.62 88 GLY A C 1
ATOM 641 O O . GLY A 1 88 ? 25.367 5.298 -9.968 1.00 54.62 88 GLY A O 1
ATOM 642 N N . SER A 1 89 ? 27.220 6.488 -10.320 1.00 58.81 89 SER A N 1
ATOM 643 C CA . SER A 1 89 ? 27.173 7.303 -9.094 1.00 58.81 89 SER A CA 1
ATOM 644 C C . SER A 1 89 ? 26.062 8.362 -9.086 1.00 58.81 89 SER A C 1
ATOM 646 O O . SER A 1 89 ? 26.136 9.316 -8.314 1.00 58.81 89 SER A O 1
ATOM 648 N N . ASP A 1 90 ? 25.092 8.237 -9.984 1.00 66.81 90 ASP A N 1
ATOM 649 C CA . ASP A 1 90 ? 24.107 9.268 -10.246 1.00 66.81 90 ASP A CA 1
ATOM 650 C C . ASP A 1 90 ? 22.825 8.924 -9.492 1.00 66.81 90 ASP A C 1
ATOM 652 O O . ASP A 1 90 ? 22.330 7.798 -9.535 1.00 66.81 90 ASP A O 1
ATOM 656 N N . GLU A 1 91 ? 22.314 9.908 -8.763 1.00 68.81 91 GLU A N 1
ATOM 657 C CA . GLU A 1 91 ? 21.033 9.829 -8.080 1.00 68.81 91 GLU A CA 1
ATOM 658 C C . GLU A 1 91 ? 19.925 9.655 -9.129 1.00 68.81 91 GLU A C 1
ATOM 660 O O . GLU A 1 91 ? 19.779 10.487 -10.025 1.00 68.81 91 GLU A O 1
ATOM 665 N N . PHE A 1 92 ? 19.163 8.565 -9.046 1.00 71.38 92 PHE A N 1
ATOM 666 C CA . PHE A 1 92 ? 18.068 8.282 -9.971 1.00 71.38 92 PHE A CA 1
ATOM 667 C C . PHE A 1 92 ? 16.720 8.324 -9.247 1.00 71.38 92 PHE A C 1
ATOM 669 O O . PHE A 1 92 ? 16.567 7.809 -8.135 1.00 71.38 92 PHE A O 1
ATOM 676 N N . GLU A 1 93 ? 15.744 8.962 -9.894 1.00 80.00 93 GLU A N 1
ATOM 677 C CA . GLU A 1 93 ? 14.356 9.011 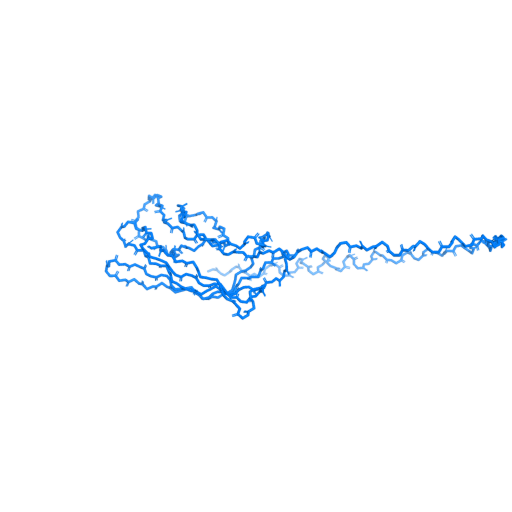-9.441 1.00 80.00 93 GLU A CA 1
ATOM 678 C C . GLU A 1 93 ? 13.577 7.850 -10.060 1.00 80.00 93 GLU A C 1
ATOM 680 O O . GLU A 1 93 ? 13.686 7.584 -11.256 1.00 80.00 93 GLU A O 1
ATOM 685 N N . ILE A 1 94 ? 12.789 7.163 -9.237 1.00 82.62 94 ILE A N 1
ATOM 686 C CA . ILE A 1 94 ? 11.875 6.100 -9.660 1.00 82.62 94 ILE A CA 1
ATOM 687 C C . ILE A 1 94 ? 10.476 6.457 -9.174 1.00 82.62 94 ILE A C 1
ATOM 689 O O . ILE A 1 94 ? 10.307 6.991 -8.070 1.00 82.62 94 ILE A O 1
ATOM 693 N N . ASP A 1 9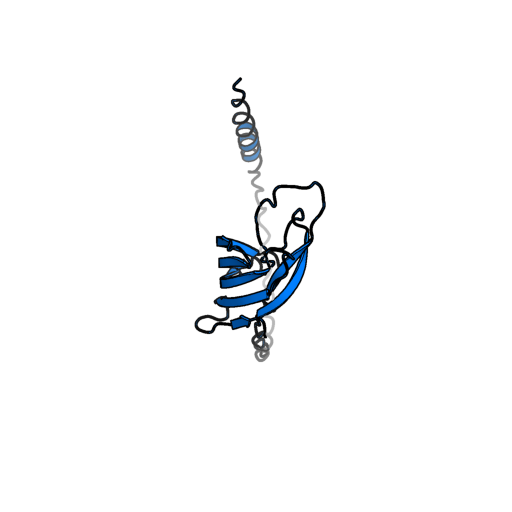5 ? 9.469 6.128 -9.974 1.00 87.19 95 ASP A N 1
ATOM 694 C CA . ASP A 1 95 ? 8.087 6.206 -9.519 1.00 87.19 95 ASP A CA 1
ATOM 695 C C . ASP A 1 95 ? 7.834 5.218 -8.368 1.00 87.19 95 ASP A C 1
ATOM 697 O O . ASP A 1 95 ? 8.201 4.047 -8.398 1.00 87.19 95 ASP A O 1
ATOM 701 N N . GLY A 1 96 ? 7.192 5.689 -7.315 1.00 87.44 96 GLY A N 1
ATOM 702 C CA . GLY A 1 96 ? 6.602 4.867 -6.276 1.00 87.44 96 GLY A CA 1
ATOM 703 C C . GLY A 1 96 ? 5.091 4.972 -6.356 1.00 87.44 96 GLY A C 1
ATOM 704 O O . GLY A 1 96 ? 4.548 6.047 -6.589 1.00 87.44 96 GLY A O 1
ATOM 705 N N . LEU A 1 97 ? 4.401 3.864 -6.135 1.00 88.75 97 LEU A N 1
ATOM 706 C CA . LEU A 1 97 ? 2.969 3.866 -5.897 1.00 88.75 97 LEU A CA 1
ATOM 707 C C . LEU A 1 97 ? 2.732 3.993 -4.396 1.00 88.75 97 LEU A C 1
ATOM 709 O O . LEU A 1 97 ? 3.005 3.063 -3.641 1.00 88.75 97 LEU A O 1
ATOM 713 N N . GLN A 1 98 ? 2.245 5.142 -3.952 1.00 90.31 98 GLN A N 1
ATOM 714 C CA . GLN A 1 98 ? 1.802 5.344 -2.580 1.00 90.31 98 GLN A CA 1
ATOM 715 C C . GLN A 1 98 ? 0.360 4.856 -2.442 1.00 90.31 98 GLN A C 1
ATOM 717 O O . GLN A 1 98 ? -0.495 5.313 -3.196 1.00 90.31 98 GLN A O 1
ATOM 722 N N . ALA A 1 99 ? 0.093 3.940 -1.507 1.00 89.38 99 ALA A N 1
ATOM 723 C CA . ALA A 1 99 ? -1.259 3.485 -1.181 1.00 89.38 99 ALA A CA 1
ATOM 724 C C . ALA A 1 99 ? -1.612 3.854 0.265 1.00 89.38 99 ALA A C 1
ATOM 726 O O . ALA A 1 99 ? -1.072 3.271 1.216 1.00 89.38 99 ALA A O 1
ATOM 727 N N . ASP A 1 100 ? -2.531 4.805 0.407 1.00 89.44 100 ASP A N 1
ATOM 728 C CA . ASP A 1 100 ? -2.977 5.350 1.682 1.00 89.44 100 ASP A CA 1
ATOM 729 C C . ASP A 1 100 ? -4.386 4.868 2.032 1.00 89.44 100 ASP A C 1
ATOM 731 O O . ASP A 1 100 ? -5.286 4.806 1.192 1.00 89.44 100 ASP A O 1
ATOM 735 N N . LEU A 1 101 ? -4.574 4.538 3.310 1.00 89.69 101 LEU A N 1
ATOM 736 C CA . LEU A 1 101 ? -5.872 4.234 3.900 1.00 89.69 101 LEU A CA 1
ATOM 737 C C . LEU A 1 101 ? -6.317 5.440 4.722 1.00 89.69 101 LEU A C 1
ATOM 739 O O . LEU A 1 101 ? -5.746 5.720 5.772 1.00 89.69 101 LEU A O 1
ATOM 743 N N . THR A 1 102 ? -7.346 6.149 4.260 1.00 91.38 102 THR A N 1
ATOM 744 C CA . THR A 1 102 ? -7.763 7.448 4.828 1.00 91.38 102 THR A CA 1
ATOM 745 C C . THR A 1 102 ? -8.248 7.378 6.277 1.00 91.38 102 THR A C 1
ATOM 747 O O . THR A 1 102 ? -8.255 8.388 6.980 1.00 91.38 102 THR A O 1
ATOM 750 N N . CYS A 1 103 ? -8.651 6.192 6.739 1.00 87.06 103 CYS A N 1
ATOM 751 C CA . CYS A 1 103 ? -9.117 5.970 8.104 1.00 87.06 103 CYS A CA 1
ATOM 752 C C . CYS A 1 103 ? -8.012 5.544 9.082 1.00 87.06 103 CYS A C 1
ATOM 754 O O . CYS A 1 103 ? -8.278 5.419 10.279 1.00 87.06 103 CYS A O 1
ATOM 756 N N . GLU A 1 104 ? -6.800 5.300 8.588 1.00 89.19 104 GLU A N 1
ATOM 757 C CA . GLU A 1 104 ? -5.689 4.795 9.378 1.00 89.19 104 GLU A CA 1
ATOM 758 C C . GLU A 1 104 ? -4.645 5.894 9.590 1.00 89.19 104 GLU A C 1
ATOM 760 O O . GLU A 1 104 ? -4.313 6.658 8.686 1.00 89.19 104 GLU A O 1
ATOM 765 N N . LEU A 1 105 ? -4.136 5.997 10.817 1.00 80.94 105 LEU A N 1
ATOM 766 C CA . LEU A 1 105 ? -3.170 7.020 11.214 1.00 80.94 105 LEU A CA 1
ATOM 767 C C . LEU A 1 105 ? -1.983 6.376 11.929 1.00 80.94 105 LEU A C 1
ATOM 769 O O . LEU A 1 105 ? -2.130 5.392 12.657 1.00 80.94 105 LEU A O 1
ATOM 773 N N . GLY A 1 106 ? -0.818 7.002 11.784 1.00 82.69 106 GLY A N 1
ATOM 774 C CA . GLY A 1 106 ? 0.408 6.603 12.469 1.00 82.69 106 GLY A CA 1
ATOM 775 C C . GLY A 1 106 ? 1.259 5.611 11.681 1.00 82.69 106 GLY A C 1
ATOM 776 O O . GLY A 1 106 ? 1.061 5.393 10.487 1.00 82.69 106 GLY A O 1
ATOM 777 N N . GLN A 1 107 ? 2.257 5.052 12.365 1.00 85.75 107 GLN A N 1
ATOM 778 C CA . GLN A 1 107 ? 3.159 4.074 11.772 1.00 85.75 107 GLN A CA 1
ATOM 779 C C . GLN A 1 107 ? 2.444 2.739 11.572 1.00 85.75 107 GLN A C 1
ATOM 781 O O . GLN A 1 107 ? 1.537 2.365 12.324 1.00 85.75 107 GLN A O 1
ATOM 786 N N . ALA A 1 108 ? 2.878 2.011 10.551 1.00 89.62 108 ALA A N 1
ATOM 787 C CA . ALA A 1 108 ? 2.436 0.654 10.315 1.00 89.62 108 ALA A CA 1
ATOM 788 C C . ALA A 1 108 ? 3.633 -0.289 10.217 1.00 89.62 108 ALA A C 1
ATOM 790 O O . ALA A 1 108 ? 4.694 0.058 9.698 1.00 89.62 108 ALA A O 1
ATOM 791 N N . SER A 1 109 ? 3.441 -1.502 10.716 1.00 90.50 109 SER A N 1
ATOM 792 C CA . SER A 1 109 ? 4.359 -2.612 10.481 1.00 90.50 109 SER A CA 1
ATOM 793 C C . SER A 1 109 ? 3.955 -3.345 9.205 1.00 90.50 109 SER A C 1
ATOM 795 O O . SER A 1 109 ? 2.770 -3.429 8.882 1.00 90.50 109 SER A O 1
ATOM 797 N N . GLN A 1 110 ? 4.942 -3.866 8.479 1.00 90.00 110 GLN A N 1
ATOM 798 C CA . GLN A 1 110 ? 4.745 -4.612 7.237 1.00 90.00 110 GLN A CA 1
ATOM 799 C C . GLN A 1 110 ? 5.303 -6.022 7.390 1.00 90.00 110 GLN A C 1
ATOM 801 O O . GLN A 1 110 ? 6.422 -6.204 7.876 1.00 90.00 110 GLN A O 1
ATOM 806 N N . GLN A 1 111 ? 4.543 -7.013 6.938 1.00 92.75 111 GLN A N 1
ATOM 807 C CA . GLN A 1 111 ? 4.975 -8.399 6.846 1.00 92.75 111 GLN A CA 1
ATOM 808 C C . GLN A 1 111 ? 4.441 -9.009 5.556 1.00 92.75 111 GLN A C 1
ATOM 810 O O . GLN A 1 111 ? 3.240 -8.997 5.325 1.00 92.75 111 GLN A O 1
ATOM 815 N N . GLY A 1 112 ? 5.305 -9.600 4.741 1.00 91.75 112 GLY A N 1
ATOM 816 C CA . GLY A 1 112 ? 4.871 -10.276 3.528 1.00 91.75 112 GLY A CA 1
ATOM 817 C C . GLY A 1 112 ? 5.978 -10.403 2.508 1.00 91.75 112 GLY A C 1
ATOM 818 O O . GLY A 1 112 ? 7.146 -10.131 2.801 1.00 91.75 112 GLY A O 1
ATOM 819 N N . ASP A 1 113 ? 5.574 -10.804 1.313 1.00 89.62 113 ASP A N 1
ATOM 820 C CA . ASP A 1 113 ? 6.476 -11.072 0.215 1.00 89.62 113 ASP A CA 1
ATOM 821 C C . ASP A 1 113 ? 6.315 -10.013 -0.873 1.00 89.62 113 ASP A C 1
ATOM 823 O O . ASP A 1 113 ? 5.219 -9.653 -1.309 1.00 89.62 113 ASP A O 1
ATOM 827 N N . ARG A 1 114 ? 7.460 -9.533 -1.351 1.00 90.06 114 ARG A N 1
ATOM 828 C CA . ARG A 1 114 ? 7.556 -8.741 -2.572 1.00 90.06 114 ARG A CA 1
ATOM 829 C C . ARG A 1 114 ? 8.432 -9.503 -3.537 1.00 90.06 114 ARG A C 1
ATOM 831 O O . ARG A 1 114 ? 9.544 -9.906 -3.193 1.00 90.06 114 ARG A O 1
ATOM 838 N N . SER A 1 115 ? 7.947 -9.690 -4.754 1.00 89.69 115 SER A N 1
ATOM 839 C CA . SER A 1 115 ? 8.728 -10.330 -5.807 1.00 89.69 115 SER A CA 1
ATOM 840 C C . SER A 1 115 ? 8.834 -9.403 -7.003 1.00 89.69 115 SER A C 1
ATOM 842 O O . SER A 1 115 ? 7.898 -8.689 -7.342 1.00 89.69 115 SER A O 1
ATOM 844 N N . THR A 1 116 ? 10.008 -9.380 -7.624 1.00 89.69 116 THR A N 1
ATOM 845 C CA . THR A 1 116 ? 10.249 -8.592 -8.833 1.00 89.69 116 THR A CA 1
ATOM 846 C C . THR A 1 116 ? 10.528 -9.546 -9.979 1.00 89.69 116 THR A C 1
ATOM 848 O O . THR A 1 116 ? 11.389 -10.422 -9.870 1.00 89.69 116 THR A O 1
ATOM 851 N N . LYS A 1 117 ? 9.813 -9.373 -11.088 1.00 90.19 117 LYS A N 1
ATOM 852 C CA . LYS A 1 117 ? 10.047 -10.083 -12.344 1.00 90.19 117 LYS A CA 1
ATOM 853 C C . LYS A 1 117 ? 10.406 -9.058 -13.410 1.00 90.19 117 LYS A C 1
ATOM 855 O O . LYS A 1 117 ? 9.643 -8.138 -13.673 1.00 90.19 117 LYS A O 1
ATOM 860 N N . GLY A 1 118 ? 11.585 -9.205 -14.006 1.00 86.19 118 GLY A N 1
ATOM 861 C CA . GLY A 1 118 ? 12.048 -8.336 -15.086 1.00 86.19 118 GLY A CA 1
ATOM 862 C C . GLY A 1 118 ? 11.920 -9.016 -16.446 1.00 86.19 118 GLY A C 1
ATOM 863 O O . GLY A 1 118 ? 12.416 -10.127 -16.628 1.00 86.19 118 GLY A O 1
ATOM 864 N N . GLY A 1 119 ? 11.298 -8.331 -17.401 1.00 84.69 119 GLY A N 1
ATOM 865 C CA . GLY A 1 119 ? 11.360 -8.615 -18.833 1.00 84.69 119 GLY A CA 1
ATOM 866 C C . GLY A 1 119 ? 12.336 -7.681 -19.555 1.00 84.69 119 GLY A C 1
ATOM 867 O O . GLY A 1 119 ? 13.020 -6.869 -18.930 1.00 84.69 119 GLY A O 1
ATOM 868 N N . ALA A 1 120 ? 12.428 -7.797 -20.882 1.00 85.06 120 ALA A N 1
ATOM 869 C CA . ALA A 1 120 ? 13.275 -6.914 -21.692 1.00 85.06 120 ALA A CA 1
ATOM 870 C C . ALA A 1 120 ? 12.785 -5.453 -21.685 1.00 85.06 120 ALA A C 1
ATOM 872 O O . ALA A 1 120 ? 13.605 -4.543 -21.728 1.00 85.06 120 ALA A O 1
ATOM 873 N N . GLU A 1 121 ? 11.472 -5.250 -21.586 1.00 92.12 121 GLU A N 1
ATOM 874 C CA . GLU A 1 121 ? 10.822 -3.940 -21.750 1.00 92.12 121 GLU A CA 1
ATOM 875 C C . GLU A 1 121 ? 10.165 -3.440 -20.460 1.00 92.12 121 GLU A C 1
ATOM 877 O O . GLU A 1 121 ? 10.096 -2.240 -20.228 1.00 92.12 121 GLU A O 1
ATOM 882 N N . ALA A 1 122 ? 9.742 -4.354 -19.583 1.00 93.25 122 ALA A N 1
ATOM 883 C CA . ALA A 1 122 ? 9.003 -4.015 -18.376 1.00 93.25 122 ALA A CA 1
ATOM 884 C C . ALA A 1 122 ? 9.557 -4.720 -17.138 1.00 93.25 122 ALA A C 1
ATOM 886 O O . ALA A 1 122 ? 10.126 -5.814 -17.219 1.00 93.25 122 ALA A O 1
ATOM 887 N N . ILE A 1 123 ? 9.361 -4.097 -15.983 1.00 91.50 123 ILE A N 1
ATOM 888 C CA . ILE A 1 123 ? 9.609 -4.685 -14.669 1.00 91.50 123 ILE A CA 1
ATOM 889 C C . ILE A 1 123 ? 8.268 -4.748 -13.948 1.00 91.50 123 ILE A C 1
ATOM 891 O O . ILE A 1 123 ? 7.599 -3.732 -13.831 1.00 91.50 123 ILE A O 1
ATOM 895 N N . THR A 1 124 ? 7.886 -5.914 -13.438 1.00 92.69 124 THR A N 1
ATOM 896 C CA . THR A 1 124 ? 6.671 -6.082 -12.635 1.00 92.69 124 THR A CA 1
ATOM 897 C C . THR A 1 124 ? 7.054 -6.413 -11.202 1.00 92.69 124 THR A C 1
ATOM 899 O O . THR A 1 124 ? 7.842 -7.329 -10.948 1.00 92.69 124 THR A O 1
ATOM 902 N N . VAL A 1 125 ? 6.493 -5.662 -10.261 1.00 92.12 125 VAL A N 1
ATOM 903 C CA . VAL A 1 125 ? 6.603 -5.894 -8.824 1.00 92.12 125 VAL A CA 1
ATOM 904 C C . VAL A 1 125 ? 5.276 -6.469 -8.349 1.00 92.12 125 VAL A C 1
ATOM 906 O O . VAL A 1 125 ? 4.275 -5.760 -8.346 1.00 92.12 125 VAL A O 1
ATOM 909 N N . SER A 1 126 ? 5.270 -7.742 -7.956 1.00 93.75 126 SER A N 1
ATOM 910 C CA . SER A 1 126 ? 4.111 -8.378 -7.323 1.00 93.75 126 SER A CA 1
ATOM 911 C C . SER A 1 126 ? 4.213 -8.218 -5.804 1.00 93.75 126 SER A C 1
ATOM 913 O O . SER A 1 126 ? 5.277 -8.450 -5.216 1.00 93.75 126 SER A O 1
ATOM 915 N N . ILE A 1 127 ? 3.104 -7.826 -5.187 1.00 94.94 127 ILE A N 1
ATOM 916 C CA . ILE A 1 127 ? 2.969 -7.473 -3.774 1.00 94.94 127 ILE A CA 1
ATOM 917 C C . ILE A 1 127 ? 1.940 -8.418 -3.149 1.00 94.94 127 ILE A C 1
ATOM 919 O O . ILE A 1 127 ? 0.842 -8.567 -3.684 1.00 94.94 127 ILE A O 1
ATOM 923 N N . ASP A 1 128 ? 2.295 -9.047 -2.031 1.00 95.94 128 ASP A N 1
ATOM 924 C CA . ASP A 1 128 ? 1.372 -9.735 -1.123 1.00 95.94 128 ASP A CA 1
ATOM 925 C C . ASP A 1 128 ? 1.857 -9.483 0.308 1.00 95.94 128 ASP A C 1
ATOM 927 O O . ASP A 1 128 ? 2.756 -10.161 0.814 1.00 95.94 128 ASP A O 1
ATOM 931 N N . GLU A 1 129 ? 1.323 -8.436 0.936 1.00 94.88 129 GLU A N 1
ATOM 932 C CA . GLU A 1 129 ? 1.734 -8.017 2.272 1.00 94.88 129 GLU A CA 1
ATOM 933 C C . GLU A 1 129 ? 0.563 -7.780 3.216 1.00 94.88 129 GLU A C 1
ATOM 935 O O . GLU A 1 129 ? -0.517 -7.349 2.828 1.00 94.88 129 GLU A O 1
ATOM 940 N N . ALA A 1 130 ? 0.799 -8.050 4.491 1.00 94.81 130 ALA A N 1
ATOM 941 C CA . ALA A 1 130 ? -0.036 -7.639 5.596 1.00 94.81 130 ALA A CA 1
ATOM 942 C C . ALA A 1 130 ? 0.561 -6.381 6.236 1.00 94.81 130 ALA A C 1
ATOM 944 O O . ALA A 1 130 ? 1.754 -6.329 6.557 1.00 94.81 130 ALA A O 1
ATOM 945 N N . ARG A 1 131 ? -0.283 -5.375 6.458 1.00 93.38 131 ARG A N 1
ATOM 946 C CA . ARG A 1 131 ? 0.073 -4.114 7.102 1.00 93.38 131 ARG A CA 1
ATOM 947 C C . ARG A 1 131 ? -0.741 -3.926 8.372 1.00 93.38 131 ARG A C 1
ATOM 949 O O . ARG A 1 131 ? -1.965 -3.896 8.302 1.00 93.38 131 ARG A O 1
ATOM 956 N N . THR A 1 132 ? -0.071 -3.770 9.513 1.00 93.38 132 THR A N 1
ATOM 957 C CA . THR A 1 132 ? -0.731 -3.547 10.810 1.00 93.38 132 THR A CA 1
ATOM 958 C C . THR A 1 132 ? -0.438 -2.145 11.322 1.00 93.38 132 THR A C 1
ATOM 960 O O . THR A 1 132 ? 0.725 -1.826 11.578 1.00 93.38 132 THR A O 1
ATOM 963 N N . TYR A 1 133 ? -1.478 -1.327 11.488 1.00 90.44 133 TYR A N 1
ATOM 964 C CA . TYR A 1 133 ? -1.366 0.059 11.953 1.00 90.44 133 TYR A CA 1
ATOM 965 C C . TYR A 1 133 ? -1.335 0.129 13.478 1.00 90.44 133 TYR A C 1
ATOM 967 O O . TYR A 1 133 ? -2.207 -0.420 14.150 1.00 90.44 133 TYR A O 1
ATOM 975 N N . GLU A 1 134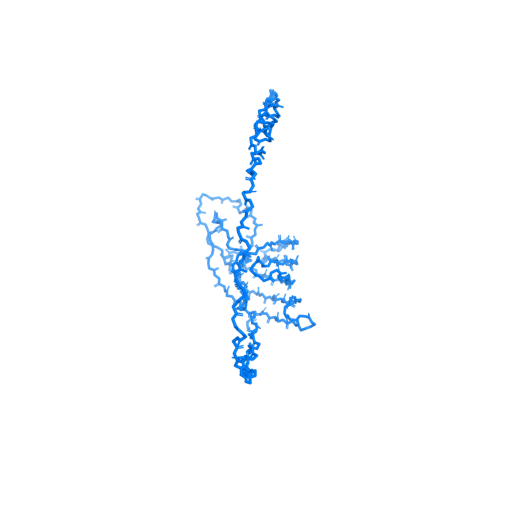 ? -0.351 0.828 14.046 1.00 89.31 134 GLU A N 1
ATOM 976 C CA . GLU A 1 134 ? -0.169 0.876 15.502 1.00 89.31 134 GLU A CA 1
ATOM 977 C C . GLU A 1 134 ? -1.327 1.581 16.222 1.00 89.31 134 GLU A C 1
ATOM 979 O O . GLU A 1 134 ? -1.720 1.166 17.315 1.00 89.31 134 GLU A O 1
ATOM 984 N N . GLY A 1 135 ? -1.904 2.617 15.600 1.00 86.94 135 GLY A N 1
ATOM 985 C CA . GLY A 1 135 ? -2.975 3.419 16.196 1.00 86.94 135 GLY A CA 1
ATOM 986 C C . GLY A 1 135 ? -4.296 2.665 16.364 1.00 86.94 135 GLY A C 1
ATOM 987 O O . GLY A 1 135 ? -5.006 2.879 17.345 1.00 86.94 135 GLY A O 1
ATOM 988 N N . THR A 1 136 ? -4.621 1.765 15.435 1.00 89.69 136 THR A N 1
ATOM 989 C CA . THR A 1 136 ? -5.899 1.032 15.414 1.00 89.69 136 THR A CA 1
ATOM 990 C C . THR A 1 136 ? -5.749 -0.456 15.707 1.00 89.69 136 THR A C 1
ATOM 992 O O . THR A 1 136 ? -6.750 -1.121 15.972 1.00 89.69 136 THR A O 1
ATOM 995 N N . GLN A 1 137 ? -4.519 -0.984 15.658 1.00 93.06 137 GLN A N 1
ATOM 996 C CA . GLN A 1 137 ? -4.201 -2.414 15.723 1.00 93.06 137 GLN A CA 1
ATOM 997 C C . GLN A 1 137 ? -4.900 -3.240 14.629 1.00 93.06 137 GLN A C 1
ATOM 999 O O . GLN A 1 137 ? -5.067 -4.452 14.767 1.00 93.06 137 GLN A O 1
ATOM 1004 N N . ARG A 1 138 ? -5.332 -2.596 13.538 1.00 93.75 138 ARG A N 1
ATOM 1005 C CA . ARG A 1 138 ? -5.960 -3.277 12.406 1.00 93.75 138 ARG A CA 1
ATOM 1006 C C . ARG A 1 138 ? -4.912 -3.740 11.419 1.00 93.75 138 ARG A C 1
ATOM 1008 O O . ARG A 1 138 ? -3.990 -2.994 11.087 1.00 93.75 138 ARG A O 1
ATOM 1015 N N . THR A 1 139 ? -5.115 -4.954 10.926 1.00 94.81 139 THR A N 1
ATOM 1016 C CA . THR A 1 139 ? -4.303 -5.550 9.873 1.00 94.81 139 THR A CA 1
ATOM 1017 C C . THR A 1 139 ? -5.079 -5.553 8.566 1.00 94.81 139 THR A C 1
ATOM 1019 O O . THR A 1 139 ? -6.211 -6.031 8.514 1.00 94.81 139 THR A O 1
ATOM 1022 N N . TYR A 1 140 ? -4.444 -5.036 7.524 1.00 94.94 140 TYR A N 1
ATOM 1023 C CA . TYR A 1 140 ? -4.938 -5.006 6.155 1.00 94.94 140 TYR A CA 1
ATOM 1024 C C . TYR A 1 140 ? -4.058 -5.891 5.295 1.00 94.94 140 TYR A C 1
ATOM 1026 O O . TYR A 1 140 ? -2.837 -5.861 5.452 1.00 94.94 140 TYR A O 1
ATOM 1034 N N . ARG A 1 141 ? -4.650 -6.641 4.370 1.00 96.12 141 ARG A N 1
ATOM 1035 C CA . ARG A 1 141 ? -3.880 -7.361 3.358 1.00 96.12 141 ARG A CA 1
ATOM 1036 C C . ARG A 1 141 ? -3.892 -6.574 2.061 1.00 96.12 141 ARG A C 1
ATOM 1038 O O . ARG A 1 141 ? -4.949 -6.162 1.596 1.00 96.12 141 ARG A O 1
ATOM 1045 N N . ILE A 1 142 ? -2.715 -6.358 1.498 1.00 95.12 142 ILE A N 1
ATOM 1046 C CA . ILE A 1 142 ? -2.493 -5.578 0.290 1.00 95.12 142 ILE A CA 1
ATOM 1047 C C . ILE A 1 142 ? -1.866 -6.505 -0.742 1.00 95.12 142 ILE A C 1
ATOM 1049 O O . ILE A 1 142 ? -0.763 -7.014 -0.547 1.00 95.12 142 ILE A O 1
ATOM 1053 N N . VAL A 1 143 ? -2.598 -6.751 -1.826 1.00 96.12 143 VAL A N 1
ATOM 1054 C CA . VAL A 1 143 ? -2.204 -7.682 -2.885 1.00 96.12 143 VAL A CA 1
ATOM 1055 C C . VAL A 1 143 ? -2.338 -7.005 -4.232 1.00 96.12 143 VAL A C 1
ATOM 1057 O O . VAL A 1 143 ? -3.357 -6.377 -4.518 1.00 96.12 143 VAL A O 1
ATOM 1060 N N . GLY A 1 144 ? -1.342 -7.164 -5.092 1.00 96.25 144 GLY A N 1
ATOM 1061 C CA . GLY A 1 144 ? -1.441 -6.657 -6.448 1.00 96.25 144 GLY A CA 1
ATOM 1062 C C . GLY A 1 144 ? -0.118 -6.580 -7.174 1.00 96.25 144 GLY A C 1
ATOM 1063 O O . GLY A 1 144 ? 0.870 -7.190 -6.768 1.00 96.25 144 GLY A O 1
ATOM 1064 N N . GLU A 1 145 ? -0.109 -5.833 -8.270 1.00 95.69 145 GLU A N 1
ATOM 1065 C CA . GLU A 1 145 ? 1.061 -5.683 -9.125 1.00 95.69 145 GLU A CA 1
ATOM 1066 C C . GLU A 1 145 ? 1.258 -4.226 -9.538 1.00 95.69 145 GLU A C 1
ATOM 1068 O O . GLU A 1 145 ? 0.296 -3.486 -9.748 1.00 95.69 145 GLU A O 1
ATOM 1073 N N . VAL A 1 146 ? 2.522 -3.828 -9.666 1.00 94.62 146 VAL A N 1
ATOM 1074 C CA . VAL A 1 146 ? 2.932 -2.544 -10.242 1.00 94.62 146 VAL A CA 1
ATOM 1075 C C . VAL A 1 146 ? 3.922 -2.826 -11.362 1.00 94.62 146 VAL A C 1
ATOM 1077 O O . VAL A 1 146 ? 4.929 -3.503 -11.143 1.00 94.62 146 VAL A O 1
ATOM 1080 N N . THR A 1 147 ? 3.636 -2.323 -12.556 1.00 94.00 147 THR A N 1
ATOM 1081 C CA . THR A 1 147 ? 4.472 -2.493 -13.743 1.00 94.00 147 THR A CA 1
ATOM 1082 C C . THR A 1 147 ? 5.148 -1.180 -14.096 1.00 94.00 147 THR A C 1
ATOM 1084 O O . THR A 1 147 ? 4.535 -0.116 -14.077 1.00 94.00 147 THR A O 1
ATOM 1087 N N . TYR A 1 148 ? 6.426 -1.280 -14.429 1.00 93.12 148 TYR A N 1
ATOM 1088 C CA . TYR A 1 148 ? 7.301 -0.168 -14.752 1.00 93.12 148 TYR A CA 1
ATOM 1089 C C . TYR A 1 148 ? 7.854 -0.346 -16.154 1.00 93.12 148 TYR A C 1
ATOM 1091 O O . TYR A 1 148 ? 8.210 -1.464 -16.544 1.00 93.12 148 TYR A O 1
ATOM 1099 N N . ASP A 1 149 ? 7.998 0.756 -16.879 1.00 93.38 149 ASP A N 1
ATOM 1100 C CA . ASP A 1 149 ? 8.863 0.788 -18.051 1.00 93.38 149 ASP A CA 1
ATOM 1101 C C . ASP A 1 149 ? 10.320 0.614 -17.603 1.00 93.38 149 ASP A C 1
ATOM 1103 O O . ASP A 1 149 ? 10.804 1.294 -16.697 1.00 93.38 149 ASP A O 1
ATOM 1107 N N . ARG A 1 150 ? 11.042 -0.326 -18.215 1.00 87.56 150 ARG A N 1
ATOM 1108 C CA . ARG A 1 150 ? 12.413 -0.647 -17.797 1.00 87.56 150 ARG A CA 1
ATOM 1109 C C . ARG A 1 150 ? 13.416 0.460 -18.135 1.00 87.56 150 ARG A C 1
ATOM 1111 O O . ARG A 1 150 ? 14.480 0.506 -17.522 1.00 87.56 150 ARG A O 1
ATOM 1118 N N . SER A 1 151 ? 13.125 1.284 -19.137 1.00 88.19 151 SER A N 1
ATOM 1119 C CA . SER A 1 151 ? 14.032 2.323 -19.622 1.00 88.19 151 SER A CA 1
ATOM 1120 C C . SER A 1 151 ? 13.879 3.634 -18.856 1.00 88.19 151 SER A C 1
ATOM 1122 O O . SER A 1 151 ? 14.892 4.258 -18.542 1.00 88.19 151 SER A O 1
ATOM 1124 N N . SER A 1 152 ? 12.647 4.025 -18.520 1.00 90.00 152 SER A N 1
ATOM 1125 C CA . SER A 1 152 ? 12.357 5.258 -17.781 1.00 90.00 152 SER A CA 1
ATOM 1126 C C . SER A 1 152 ? 12.157 5.048 -16.281 1.00 90.00 152 SER A C 1
ATOM 1128 O O . SER A 1 152 ? 12.239 6.016 -15.531 1.00 90.00 152 SER A O 1
ATOM 1130 N N . PHE A 1 153 ? 11.914 3.809 -15.834 1.00 88.50 153 PHE A N 1
ATOM 1131 C CA . PHE A 1 153 ? 11.501 3.486 -14.462 1.00 88.50 153 PHE A CA 1
ATOM 1132 C C . PHE A 1 153 ? 10.208 4.197 -14.021 1.00 88.50 153 PHE A C 1
ATOM 1134 O O . PHE A 1 153 ? 9.963 4.378 -12.826 1.00 88.50 153 PHE A O 1
ATOM 1141 N N . GLU A 1 154 ? 9.366 4.575 -14.982 1.00 91.62 154 GLU A N 1
ATOM 1142 C CA . GLU A 1 154 ? 8.042 5.142 -14.730 1.00 91.62 154 GLU A CA 1
ATOM 1143 C C . GLU A 1 154 ? 6.993 4.036 -14.604 1.00 91.62 154 GLU A C 1
ATOM 1145 O O . GLU A 1 154 ? 7.086 3.004 -15.278 1.00 91.62 154 GLU A O 1
ATOM 1150 N N . ILE A 1 155 ? 5.989 4.243 -13.749 1.00 92.31 155 ILE A N 1
ATOM 1151 C CA . ILE A 1 155 ? 4.871 3.301 -13.614 1.00 92.31 155 ILE A CA 1
ATOM 1152 C C . ILE A 1 155 ? 4.017 3.373 -14.881 1.00 92.31 155 ILE A C 1
ATOM 1154 O O . ILE A 1 155 ? 3.472 4.420 -15.223 1.00 92.31 155 ILE A O 1
ATO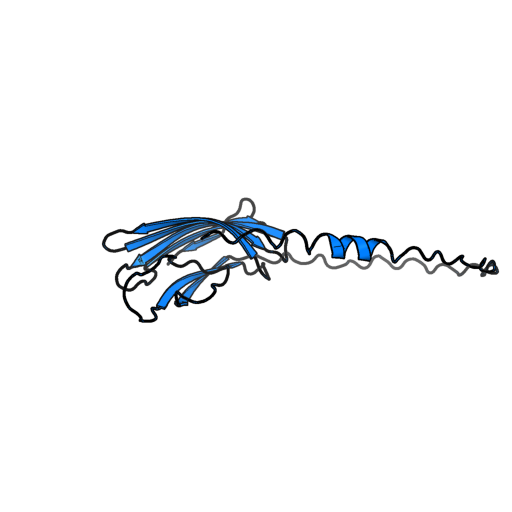M 1158 N N . THR A 1 156 ? 3.868 2.240 -15.563 1.00 95.31 156 THR A N 1
ATOM 1159 C CA . THR A 1 156 ? 3.023 2.109 -16.759 1.00 95.31 156 THR A CA 1
ATOM 1160 C C . THR A 1 156 ? 1.659 1.517 -16.439 1.00 95.31 156 THR A C 1
ATOM 1162 O O . THR A 1 156 ? 0.675 1.849 -17.097 1.00 95.31 156 THR A O 1
ATOM 1165 N N . ASP A 1 157 ? 1.583 0.664 -15.420 1.00 96.50 157 ASP A N 1
ATOM 1166 C CA . ASP A 1 157 ? 0.340 0.042 -14.979 1.00 96.50 157 ASP A CA 1
ATOM 1167 C C . ASP A 1 157 ? 0.406 -0.322 -13.494 1.00 96.50 157 ASP A C 1
ATOM 1169 O O . ASP A 1 157 ? 1.481 -0.584 -12.948 1.00 96.50 157 ASP A O 1
ATOM 1173 N N . TYR A 1 158 ? -0.745 -0.358 -12.833 1.00 96.12 158 TYR A N 1
ATOM 1174 C CA . TYR A 1 158 ? -0.860 -0.870 -11.476 1.00 96.12 158 TYR A CA 1
ATOM 1175 C C . TYR A 1 158 ? -2.265 -1.381 -11.190 1.00 96.12 158 TYR A C 1
ATOM 1177 O O . TYR A 1 158 ? -3.261 -0.849 -11.681 1.00 96.12 158 TYR A O 1
ATOM 1185 N N . ASN A 1 159 ? -2.336 -2.394 -10.334 1.00 96.69 159 ASN A N 1
ATOM 1186 C CA . ASN A 1 159 ? -3.573 -2.944 -9.808 1.00 96.69 159 ASN A CA 1
ATOM 1187 C C . ASN A 1 159 ? -3.309 -3.441 -8.386 1.00 96.69 159 ASN A C 1
ATOM 1189 O O . ASN A 1 159 ? -2.728 -4.510 -8.211 1.00 96.69 159 ASN A O 1
ATOM 1193 N N . LEU A 1 160 ? -3.702 -2.653 -7.385 1.00 96.00 160 LEU A N 1
ATOM 1194 C CA . LEU A 1 160 ? -3.565 -2.986 -5.968 1.00 96.00 160 LEU A CA 1
ATOM 1195 C C . LEU A 1 160 ? -4.939 -3.139 -5.336 1.00 96.00 160 LEU A C 1
ATOM 1197 O O . LEU A 1 160 ? -5.788 -2.261 -5.455 1.00 96.00 160 LEU A O 1
ATOM 1201 N N . THR A 1 161 ? -5.131 -4.232 -4.613 1.00 96.12 161 THR A N 1
ATOM 1202 C CA . THR A 1 161 ? -6.334 -4.516 -3.837 1.00 96.12 161 THR A CA 1
ATOM 1203 C C . THR A 1 161 ? -5.991 -4.562 -2.359 1.00 96.12 161 THR A C 1
ATOM 1205 O O . THR A 1 161 ? -5.023 -5.211 -1.965 1.00 96.12 161 THR A O 1
ATOM 1208 N N . VAL A 1 162 ? -6.804 -3.895 -1.545 1.00 95.81 162 VAL A N 1
ATOM 1209 C CA . VAL A 1 162 ? -6.747 -3.960 -0.088 1.00 95.81 162 VAL A CA 1
ATOM 1210 C C . VAL A 1 162 ? -7.986 -4.674 0.439 1.00 95.81 162 VAL A C 1
ATOM 1212 O O . VAL A 1 162 ? -9.110 -4.345 0.053 1.00 95.81 162 VAL A O 1
ATOM 1215 N N . SER A 1 163 ? -7.769 -5.646 1.320 1.00 96.25 163 SER A N 1
ATOM 1216 C CA . SER A 1 163 ? -8.799 -6.418 2.018 1.00 96.25 163 SER A CA 1
ATOM 1217 C C . SER A 1 163 ? -8.545 -6.446 3.527 1.00 96.25 163 SER A C 1
ATOM 1219 O O . SER A 1 163 ? -7.554 -5.895 4.018 1.00 96.25 163 SER A O 1
ATOM 1221 N N . ASP A 1 164 ? -9.435 -7.124 4.256 1.00 95.38 164 ASP A N 1
ATOM 1222 C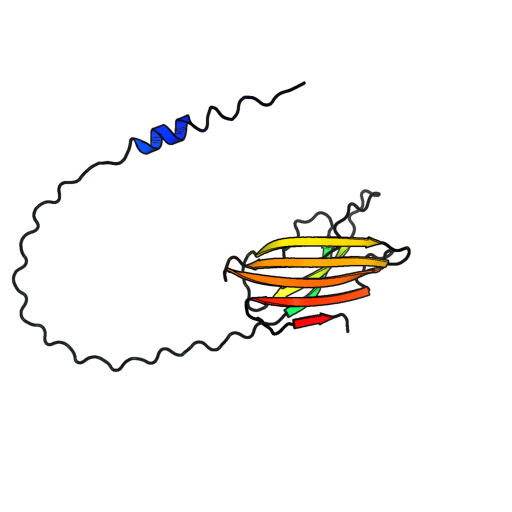 CA . ASP A 1 164 ? -9.388 -7.282 5.711 1.00 95.38 164 ASP A CA 1
ATOM 1223 C C . ASP A 1 164 ? -9.578 -5.946 6.459 1.00 95.38 164 ASP A C 1
ATOM 1225 O O . ASP A 1 164 ? -10.194 -5.005 5.950 1.00 95.38 164 ASP A O 1
ATOM 1229 N N . GLY A 1 165 ? -9.140 -5.868 7.718 1.00 91.88 165 GLY A N 1
ATOM 1230 C CA . GLY A 1 165 ? -9.316 -4.686 8.561 1.00 91.88 165 GLY A CA 1
ATOM 1231 C C . GLY A 1 165 ? -10.783 -4.257 8.675 1.00 91.88 165 GLY A C 1
ATOM 1232 O O . GLY A 1 165 ? -11.649 -5.047 9.046 1.00 91.88 165 GLY A O 1
ATOM 1233 N N . ILE A 1 166 ? -11.062 -2.986 8.373 1.00 90.44 166 ILE A N 1
ATOM 1234 C CA . ILE A 1 166 ? -12.434 -2.449 8.353 1.00 90.44 166 ILE A CA 1
ATOM 1235 C C . ILE A 1 166 ? -13.230 -2.848 7.101 1.00 90.44 166 ILE A C 1
ATOM 1237 O O . ILE A 1 166 ? -14.450 -2.712 7.101 1.00 90.44 166 ILE A O 1
ATOM 1241 N N . PHE A 1 167 ? -12.566 -3.333 6.050 1.00 88.75 167 PHE A N 1
ATOM 1242 C CA . PHE A 1 167 ? -13.238 -3.766 4.824 1.00 88.75 167 PHE A CA 1
ATOM 1243 C C . PHE A 1 167 ? -13.833 -5.171 4.974 1.00 88.75 167 PHE A C 1
ATOM 1245 O O . PHE A 1 167 ? -14.897 -5.449 4.434 1.00 88.75 167 PHE A O 1
ATOM 1252 N N . GLY A 1 168 ? -13.219 -6.035 5.788 1.00 87.25 168 GLY A N 1
ATOM 1253 C CA . GLY A 1 168 ? -13.744 -7.376 6.044 1.00 87.25 168 GLY A CA 1
ATOM 1254 C C . GLY A 1 168 ? -13.825 -8.205 4.758 1.00 87.25 168 GLY A C 1
ATOM 1255 O O . GLY A 1 168 ? -12.793 -8.485 4.154 1.00 87.25 168 GLY A O 1
ATOM 1256 N N . GLU A 1 169 ? -15.041 -8.609 4.368 1.00 86.44 169 GLU A N 1
ATOM 1257 C CA . GLU A 1 169 ? -15.296 -9.317 3.100 1.00 86.44 169 GLU A CA 1
ATOM 1258 C C . GLU A 1 169 ? -15.304 -8.383 1.882 1.00 86.44 169 GLU A C 1
ATOM 1260 O O . GLU A 1 169 ? -15.101 -8.842 0.756 1.00 86.44 169 GLU A O 1
ATOM 1265 N N . ASP A 1 170 ? -15.518 -7.084 2.099 1.00 92.25 170 ASP A N 1
ATOM 1266 C CA . ASP A 1 170 ? -15.384 -6.086 1.051 1.00 92.25 170 ASP A CA 1
ATOM 1267 C C . ASP A 1 170 ? -13.895 -5.830 0.775 1.00 92.25 170 ASP A C 1
ATOM 1269 O O . ASP A 1 170 ? -13.030 -5.961 1.645 1.00 92.25 170 ASP A O 1
ATOM 1273 N N . SER A 1 171 ? -13.579 -5.445 -0.457 1.00 94.25 171 SER A N 1
ATOM 1274 C CA . SER A 1 171 ? -12.237 -5.021 -0.838 1.00 94.25 171 SER A CA 1
ATOM 1275 C C . SER A 1 171 ? -12.296 -3.734 -1.643 1.00 94.25 171 SER A C 1
ATOM 1277 O O . SER A 1 171 ? -13.300 -3.414 -2.286 1.00 94.25 171 SER A O 1
ATOM 1279 N N . GLN A 1 172 ? -11.211 -2.969 -1.592 1.00 95.69 172 GLN A N 1
ATOM 1280 C CA . GLN A 1 172 ? -11.036 -1.802 -2.446 1.00 95.69 172 GLN A CA 1
ATOM 1281 C C . GLN A 1 172 ? -9.848 -2.024 -3.358 1.00 95.69 172 GLN A C 1
ATOM 1283 O O . GLN A 1 172 ? -8.788 -2.458 -2.915 1.00 95.69 172 GLN A O 1
ATOM 1288 N N . THR A 1 173 ? -10.030 -1.704 -4.633 1.00 95.88 173 THR A N 1
ATOM 1289 C CA . THR A 1 173 ? -8.989 -1.840 -5.644 1.00 95.88 173 THR A CA 1
ATOM 1290 C C . THR A 1 173 ? -8.701 -0.480 -6.249 1.00 95.88 173 THR A C 1
ATOM 1292 O O . THR A 1 173 ? -9.613 0.186 -6.743 1.00 95.88 173 THR A O 1
ATOM 1295 N N . CYS A 1 174 ? -7.432 -0.090 -6.257 1.00 94.00 174 CYS A N 1
ATOM 1296 C CA . CYS A 1 174 ? -6.949 1.025 -7.050 1.00 94.00 174 CYS A CA 1
ATOM 1297 C C . CYS A 1 174 ? -6.220 0.485 -8.284 1.00 94.00 174 CYS A C 1
ATOM 1299 O O . CYS A 1 174 ? -5.433 -0.461 -8.208 1.00 94.00 174 CYS A O 1
ATOM 1301 N N . ARG A 1 175 ? -6.512 1.076 -9.440 1.00 95.75 175 ARG A N 1
ATOM 1302 C CA . ARG A 1 175 ? -5.944 0.677 -10.727 1.00 95.75 175 ARG A CA 1
ATOM 1303 C C . ARG A 1 175 ? -5.629 1.901 -11.566 1.00 95.75 175 ARG A C 1
ATOM 1305 O O . ARG A 1 175 ? -6.348 2.897 -11.451 1.00 95.75 175 ARG A O 1
ATOM 1312 N N . ASN A 1 176 ? -4.602 1.806 -12.404 1.00 91.31 176 ASN A N 1
ATOM 1313 C CA . ASN A 1 176 ? -4.340 2.831 -13.407 1.00 91.31 176 ASN A CA 1
ATOM 1314 C C . ASN A 1 176 ? -5.572 2.924 -14.338 1.00 91.31 176 ASN A C 1
ATOM 1316 O O . ASN A 1 176 ? -6.073 1.869 -14.746 1.00 91.31 176 ASN A O 1
ATOM 1320 N N . PRO A 1 177 ? -6.142 4.121 -14.582 1.00 67.19 177 PRO A N 1
ATOM 1321 C CA . PRO A 1 177 ? -7.320 4.280 -15.438 1.00 67.19 177 PRO A CA 1
ATOM 1322 C C . PRO A 1 177 ? -7.099 3.853 -16.894 1.00 67.19 177 PRO A C 1
ATOM 1324 O O . PRO A 1 177 ? -5.959 3.966 -17.396 1.00 67.19 177 PRO A O 1
#

Radius of gyration: 28.95 Å; chains: 1; bounding box: 74×28×85 Å

Secondary structure (DSSP, 8-state):
-----SSTTTHHHHHHHHTTS---------PPPPPPPP---PPPPPPPP-PPPPPP----EEEEEEEEETTS---TTEE---S---S-SS--EEEEEEEEETT--S-EEEEEEEEEEE-SSEEEEEEEEEEEETTT--EEEEEEEEEEETTT--EEEEEEEEEETTTEEEEEEEE--